Protein AF-A2S9L9-F1 (afdb_monomer)

Mean predicted aligned error: 4.97 Å

Solvent-accessible surface area (backbone atoms only — not comparable to full-atom values): 4514 Å² total; per-residue (Å²): 118,81,74,78,58,62,63,81,63,94,56,58,64,64,51,51,52,52,55,55,58,72,40,58,96,48,55,72,71,54,38,52,48,54,50,54,50,51,52,52,56,51,48,62,74,66,70,48,70,63,30,52,50,53,50,52,52,35,54,73,69,71,64,66,66,47,51,85,57,77,81,88,124

pLDDT: mean 87.46, std 12.85, range [44.97, 97.94]

Radius of gyration: 13.43 Å; Cα contacts (8 Å, |Δi|>4): 30; chains: 1; bounding box: 26×35×25 Å

Sequence (73 aa):
MHLDTRLRLPDPDAFYEALIDMHRDLPDSESQLVNAKLILLLANQIGDLDVLREAMALARSGAAVLEGAPALQ

Secondary structure (DSSP, 8-state):
-----B---S-HHHHHHHHHHHHTT--HHHHHHHHHHHHHHHHHHH--HHHHHHHHHHHHTT----BTPPP--

Foldseek 3Di:
DAADLADPDPDVPVVVVVLVVVCPPPDPVVNVVVVVVVLVVVCVVVVDVVNVVNVVVCVVVVNSDRVPDDPPD

InterPro domains:
  IPR021233 Protein of unknown function DUF2783 [PF10932] (3-60)

Structure (mmCIF, N/CA/C/O backbone):
data_AF-A2S9L9-F1
#
_entry.id   AF-A2S9L9-F1
#
loop_
_atom_site.group_PDB
_atom_site.id
_atom_site.type_symbol
_atom_site.label_atom_id
_atom_site.label_alt_id
_atom_site.label_comp_id
_atom_site.label_asym_id
_atom_site.label_entity_id
_atom_site.label_seq_id
_atom_site.pdbx_PDB_ins_code
_atom_site.Cartn_x
_atom_site.Cartn_y
_atom_site.Cartn_z
_atom_site.occupancy
_atom_site.B_iso_or_equiv
_atom_site.auth_seq_id
_atom_site.auth_comp_id
_atom_site.auth_asym_id
_atom_site.auth_atom_id
_atom_site.pdbx_PDB_model_num
ATOM 1 N N . MET A 1 1 ? -1.379 -17.137 -9.202 1.00 72.00 1 MET A N 1
ATOM 2 C CA . MET A 1 1 ? 0.056 -16.858 -8.934 1.00 72.00 1 MET A CA 1
ATOM 3 C C . MET A 1 1 ? 0.244 -16.821 -7.414 1.00 72.00 1 MET A C 1
ATOM 5 O O . MET A 1 1 ? -0.767 -16.738 -6.735 1.00 72.00 1 MET A O 1
ATOM 9 N N . HIS A 1 2 ? 1.458 -16.946 -6.864 1.00 86.00 2 HIS A N 1
ATOM 10 C CA . HIS A 1 2 ? 1.686 -16.796 -5.411 1.00 86.00 2 HIS A CA 1
ATOM 11 C C . HIS A 1 2 ? 2.273 -15.422 -5.098 1.00 86.00 2 HIS A C 1
ATOM 13 O O . HIS A 1 2 ? 2.967 -14.841 -5.940 1.00 86.00 2 HIS A O 1
ATOM 19 N N . LEU A 1 3 ? 1.998 -14.913 -3.901 1.00 88.88 3 LEU A N 1
ATOM 20 C CA . LEU A 1 3 ? 2.587 -13.676 -3.412 1.00 88.88 3 LEU A CA 1
ATOM 21 C C . LEU A 1 3 ? 4.102 -13.838 -3.190 1.00 88.88 3 LEU A C 1
ATOM 23 O O . LEU A 1 3 ? 4.550 -14.765 -2.522 1.00 88.88 3 LEU A O 1
ATOM 27 N N . ASP A 1 4 ? 4.886 -12.899 -3.723 1.00 89.44 4 ASP A N 1
ATOM 28 C CA . ASP A 1 4 ? 6.321 -12.756 -3.440 1.00 89.44 4 ASP A CA 1
ATOM 29 C C . ASP A 1 4 ? 6.504 -11.616 -2.430 1.00 89.44 4 ASP A C 1
ATOM 31 O O . ASP A 1 4 ? 6.165 -10.469 -2.724 1.00 89.44 4 ASP A O 1
ATOM 35 N N . THR A 1 5 ? 7.001 -11.933 -1.234 1.00 87.31 5 THR A N 1
ATOM 36 C CA . THR A 1 5 ? 7.153 -10.991 -0.110 1.00 87.31 5 THR A CA 1
ATOM 37 C C . THR A 1 5 ? 8.532 -10.336 -0.035 1.00 87.31 5 THR A C 1
ATOM 39 O O . THR A 1 5 ? 8.798 -9.578 0.901 1.00 87.31 5 THR A O 1
ATOM 42 N N . ARG A 1 6 ? 9.423 -10.595 -0.999 1.00 88.06 6 ARG A N 1
ATOM 43 C CA . ARG A 1 6 ? 10.739 -9.945 -1.051 1.00 88.06 6 ARG A CA 1
ATOM 44 C C . ARG A 1 6 ? 10.598 -8.471 -1.406 1.00 88.06 6 ARG A C 1
ATOM 46 O O . ARG A 1 6 ? 9.825 -8.112 -2.293 1.00 88.06 6 ARG A O 1
ATOM 53 N N . LEU A 1 7 ? 11.398 -7.614 -0.777 1.00 85.12 7 LEU A N 1
ATOM 54 C CA . LEU A 1 7 ? 11.483 -6.208 -1.155 1.00 85.12 7 LEU A CA 1
ATOM 55 C C . LEU A 1 7 ? 12.096 -6.069 -2.557 1.00 85.12 7 LEU A C 1
ATOM 57 O O . LEU A 1 7 ? 13.253 -6.415 -2.785 1.00 85.12 7 LEU A O 1
ATOM 61 N N . ARG A 1 8 ? 11.305 -5.572 -3.514 1.00 88.00 8 ARG A N 1
ATOM 62 C CA . ARG A 1 8 ? 11.727 -5.401 -4.922 1.00 88.00 8 ARG A CA 1
ATOM 63 C C . ARG A 1 8 ? 12.016 -3.947 -5.291 1.00 88.00 8 ARG A C 1
ATOM 65 O O . ARG A 1 8 ? 12.364 -3.675 -6.437 1.00 88.00 8 ARG A O 1
ATOM 72 N N . LEU A 1 9 ? 11.830 -3.022 -4.350 1.00 87.19 9 LEU A N 1
ATOM 73 C CA . LEU A 1 9 ? 12.085 -1.605 -4.571 1.00 87.19 9 LEU A CA 1
ATOM 74 C C . LEU A 1 9 ? 13.600 -1.357 -4.569 1.00 87.19 9 LEU A C 1
ATOM 76 O O . LEU A 1 9 ? 14.259 -1.747 -3.607 1.00 87.19 9 LEU A O 1
ATOM 80 N N . PRO A 1 10 ? 14.155 -0.730 -5.622 1.00 89.12 10 PRO A N 1
ATOM 81 C CA . PRO A 1 10 ? 15.579 -0.402 -5.670 1.00 89.12 10 PRO A CA 1
ATOM 82 C C . PRO A 1 10 ? 15.955 0.678 -4.649 1.00 89.12 10 PRO A C 1
ATOM 84 O O . PRO A 1 10 ? 17.085 0.687 -4.174 1.00 89.12 10 PRO A O 1
ATOM 87 N N . ASP A 1 11 ? 15.004 1.550 -4.309 1.00 90.12 11 ASP A N 1
ATOM 88 C CA . ASP A 1 11 ? 15.133 2.583 -3.285 1.00 90.12 11 ASP A CA 1
ATOM 89 C C . ASP A 1 11 ? 13.886 2.552 -2.379 1.00 90.12 11 ASP A C 1
ATOM 91 O O . ASP A 1 11 ? 12.854 3.153 -2.700 1.00 90.12 11 ASP A O 1
ATOM 95 N N . PRO A 1 12 ? 13.921 1.750 -1.302 1.00 86.69 12 PR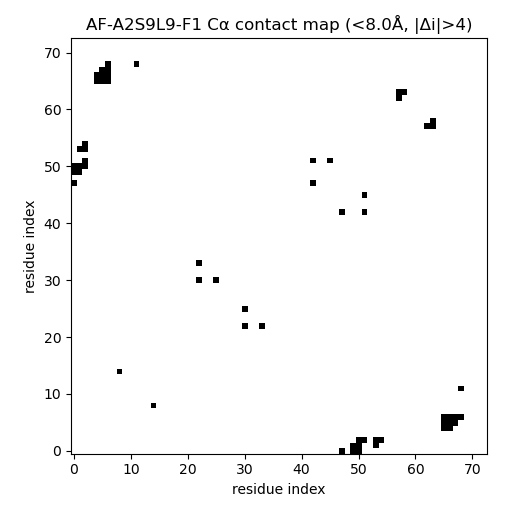O A N 1
ATOM 96 C CA . PRO A 1 12 ? 12.817 1.651 -0.354 1.00 86.69 12 PRO A CA 1
ATOM 97 C C . PRO A 1 12 ? 12.566 2.967 0.385 1.00 86.69 12 PRO A C 1
ATOM 99 O O . PRO A 1 12 ? 11.409 3.304 0.630 1.00 86.69 12 PRO A O 1
ATOM 102 N N . ASP A 1 13 ? 13.627 3.709 0.704 1.00 88.38 13 ASP A N 1
ATOM 103 C CA . ASP A 1 13 ? 13.556 4.934 1.501 1.00 88.38 13 ASP A CA 1
ATOM 104 C C . ASP A 1 13 ? 12.827 6.032 0.725 1.00 88.38 13 ASP A C 1
ATOM 106 O O . ASP A 1 13 ? 11.864 6.603 1.236 1.00 88.38 13 ASP A O 1
ATOM 110 N N . ALA A 1 14 ? 13.172 6.236 -0.551 1.00 91.69 14 ALA A N 1
ATOM 111 C CA . ALA A 1 14 ? 12.470 7.189 -1.411 1.00 91.69 14 ALA A CA 1
ATOM 112 C C . ALA A 1 14 ? 10.972 6.862 -1.567 1.00 91.69 14 ALA A C 1
ATOM 114 O O . ALA A 1 14 ? 10.132 7.760 -1.664 1.00 91.69 14 ALA A O 1
ATOM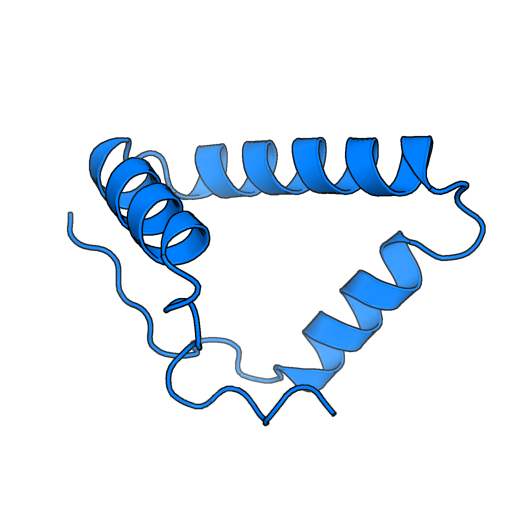 115 N N . PHE A 1 15 ? 10.605 5.575 -1.578 1.00 90.62 15 PHE A N 1
ATOM 116 C CA . PHE A 1 15 ? 9.198 5.174 -1.600 1.00 90.62 15 PHE A CA 1
ATOM 117 C C . PHE A 1 15 ? 8.488 5.488 -0.276 1.00 90.62 15 PHE A C 1
ATOM 119 O O . PHE A 1 15 ? 7.363 5.989 -0.298 1.00 90.62 15 PHE A O 1
ATOM 126 N N . TYR A 1 16 ? 9.129 5.235 0.869 1.00 87.56 16 TYR A N 1
ATOM 127 C CA . TYR A 1 16 ? 8.569 5.592 2.174 1.00 87.56 16 TYR A CA 1
ATOM 128 C C . TYR A 1 16 ? 8.412 7.106 2.342 1.00 87.56 16 TYR A C 1
ATOM 130 O O . TYR A 1 16 ? 7.371 7.548 2.827 1.00 87.56 16 TYR A O 1
ATOM 138 N N . GLU A 1 17 ? 9.379 7.905 1.890 1.00 93.25 17 GLU A N 1
ATOM 139 C CA . GLU A 1 17 ? 9.264 9.368 1.871 1.00 93.25 17 GLU A CA 1
ATOM 140 C C . GLU A 1 17 ? 8.051 9.821 1.047 1.00 93.25 17 GLU A C 1
ATOM 142 O O . GLU A 1 17 ? 7.230 10.599 1.533 1.00 93.25 17 GLU A O 1
ATOM 147 N N . ALA A 1 18 ? 7.863 9.260 -0.153 1.00 94.44 18 ALA A N 1
ATOM 148 C CA . ALA A 1 18 ? 6.707 9.567 -0.992 1.00 94.44 18 ALA A CA 1
ATOM 149 C C . ALA A 1 18 ? 5.365 9.185 -0.334 1.00 94.44 18 ALA A C 1
ATOM 151 O O . ALA A 1 18 ? 4.371 9.894 -0.508 1.00 94.44 18 ALA A O 1
ATOM 152 N N . LEU A 1 19 ? 5.317 8.090 0.438 1.00 93.69 19 LEU A N 1
ATOM 153 C CA . LEU A 1 19 ? 4.131 7.716 1.216 1.00 93.69 19 LEU A CA 1
ATOM 154 C C . LEU A 1 19 ? 3.847 8.710 2.347 1.00 93.69 19 LEU A C 1
ATOM 156 O O . LEU A 1 19 ? 2.693 9.080 2.552 1.00 93.69 19 LEU A O 1
ATOM 160 N N . ILE A 1 20 ? 4.877 9.161 3.066 1.00 92.75 20 ILE A N 1
ATOM 161 C CA . ILE A 1 20 ? 4.731 10.180 4.116 1.00 92.75 20 ILE A CA 1
ATOM 162 C C . ILE A 1 20 ? 4.208 11.482 3.506 1.00 92.75 20 ILE A C 1
ATOM 164 O O . ILE A 1 20 ? 3.252 12.068 4.018 1.00 92.75 20 ILE A O 1
ATOM 168 N N . ASP A 1 21 ? 4.784 11.905 2.383 1.00 95.75 21 ASP A N 1
ATOM 169 C CA . ASP A 1 21 ? 4.369 13.121 1.692 1.00 95.75 21 ASP A CA 1
ATOM 170 C C . ASP A 1 21 ? 2.942 13.033 1.139 1.00 95.75 21 ASP A C 1
ATOM 172 O O . ASP A 1 21 ? 2.219 14.026 1.184 1.00 95.75 21 ASP A O 1
ATOM 176 N N . MET A 1 22 ? 2.486 11.853 0.703 1.00 95.88 22 MET A N 1
ATOM 177 C CA . MET A 1 22 ? 1.092 11.629 0.291 1.00 95.88 22 MET A CA 1
ATOM 178 C C . MET A 1 22 ? 0.087 11.920 1.420 1.00 95.88 22 MET A C 1
ATOM 180 O O . MET A 1 22 ? -1.049 12.306 1.148 1.00 95.88 22 MET A O 1
ATOM 184 N N . HIS A 1 23 ? 0.490 11.728 2.678 1.00 95.25 23 HIS A N 1
ATOM 185 C CA . HIS A 1 23 ? -0.350 11.959 3.854 1.00 95.25 23 HIS A CA 1
ATOM 186 C C . HIS A 1 23 ? -0.231 13.364 4.442 1.00 95.25 23 HIS A C 1
ATOM 188 O O . HIS A 1 23 ? -1.016 13.725 5.323 1.00 95.25 23 HIS A O 1
ATOM 194 N N . ARG A 1 24 ? 0.744 14.154 3.985 1.00 94.06 24 ARG A N 1
ATOM 195 C CA . ARG A 1 24 ? 1.008 15.493 4.506 1.00 94.06 24 ARG A CA 1
ATOM 196 C C . ARG A 1 24 ? -0.234 16.376 4.367 1.00 94.06 24 ARG A C 1
ATOM 198 O O . ARG A 1 24 ? -0.910 16.361 3.344 1.00 94.06 24 ARG A O 1
ATOM 205 N N . ASP A 1 25 ? -0.521 17.137 5.421 1.00 94.38 25 ASP A N 1
ATOM 206 C CA . ASP A 1 25 ? -1.640 18.085 5.507 1.00 94.38 25 ASP A CA 1
ATOM 207 C C . ASP A 1 25 ? -3.052 17.466 5.400 1.00 94.38 25 ASP A C 1
ATOM 209 O O . ASP A 1 25 ? -4.040 18.202 5.356 1.00 94.38 25 ASP A O 1
ATOM 213 N N . LEU A 1 26 ? -3.179 16.130 5.417 1.00 95.31 26 LEU A N 1
ATOM 214 C CA . LEU A 1 26 ? -4.472 15.445 5.424 1.00 95.31 26 LEU A CA 1
ATOM 215 C C . LEU A 1 26 ? -4.938 15.122 6.851 1.00 95.31 26 LEU A C 1
ATOM 217 O O . LEU A 1 26 ? -4.147 14.637 7.663 1.00 95.31 26 LEU A O 1
ATOM 221 N N . PRO A 1 27 ? -6.235 15.296 7.167 1.00 95.31 27 PRO A N 1
ATOM 222 C CA . PRO A 1 27 ? -6.805 14.729 8.382 1.00 95.31 27 PRO A CA 1
ATOM 223 C C . PRO A 1 27 ? -6.827 13.194 8.308 1.00 95.31 27 PRO A C 1
ATOM 225 O O . PRO A 1 27 ? -6.893 12.607 7.226 1.00 95.31 27 PRO A O 1
ATOM 228 N N . ASP A 1 28 ? -6.858 12.529 9.464 1.00 92.31 28 ASP A N 1
ATOM 229 C CA . ASP A 1 28 ? -6.794 11.062 9.574 1.00 92.31 28 ASP A CA 1
ATOM 230 C C . ASP A 1 28 ? -7.813 10.322 8.690 1.00 92.31 28 ASP A C 1
ATOM 232 O O . ASP A 1 28 ? -7.499 9.295 8.089 1.00 92.31 28 ASP A O 1
ATOM 236 N N . SER A 1 29 ? -9.039 10.838 8.581 1.00 93.50 29 SER A N 1
ATOM 237 C CA . SER A 1 29 ? -10.088 10.244 7.744 1.00 93.50 29 SER A CA 1
ATOM 238 C C . SER A 1 29 ? -9.759 10.307 6.249 1.00 93.50 29 SER A C 1
ATOM 240 O O . SER A 1 29 ? -10.027 9.355 5.513 1.00 93.50 29 SER A O 1
ATOM 242 N N . GLU A 1 30 ? -9.154 11.400 5.789 1.00 95.44 30 GLU A N 1
ATOM 243 C CA . GLU A 1 30 ? -8.707 11.550 4.403 1.00 95.44 30 GLU A CA 1
ATOM 244 C C . GLU A 1 30 ? -7.442 10.734 4.140 1.00 95.44 30 GLU A C 1
ATOM 246 O O . GLU A 1 30 ? -7.347 10.086 3.099 1.00 95.44 30 GLU A O 1
ATOM 251 N N . SER A 1 31 ? -6.533 10.672 5.114 1.00 95.06 31 SER A N 1
ATOM 252 C CA . SER A 1 31 ? -5.356 9.800 5.104 1.00 95.06 31 SER A CA 1
ATOM 253 C C . SER A 1 31 ? -5.742 8.321 4.907 1.00 95.06 31 SER A C 1
ATOM 255 O O . SER A 1 31 ? -5.200 7.622 4.045 1.00 95.06 31 SER A O 1
ATOM 257 N N . GLN A 1 32 ? -6.776 7.847 5.608 1.00 95.25 32 GLN A N 1
ATOM 258 C CA . GLN A 1 32 ? -7.326 6.501 5.404 1.00 95.25 32 GLN A CA 1
ATOM 259 C C . GLN A 1 32 ? -7.951 6.326 4.014 1.00 95.25 32 GLN A C 1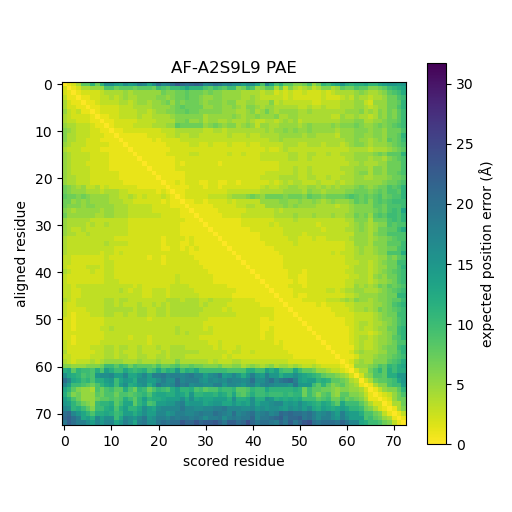
ATOM 261 O O . GLN A 1 32 ? -7.776 5.283 3.378 1.00 95.25 32 GLN A O 1
ATOM 266 N N . LEU A 1 33 ? -8.659 7.344 3.516 1.00 96.44 33 LEU A N 1
ATOM 267 C CA . LEU A 1 33 ? -9.278 7.299 2.194 1.00 96.44 33 LEU A CA 1
ATOM 268 C C . LEU A 1 33 ? -8.235 7.218 1.072 1.00 96.44 33 LEU A C 1
ATOM 270 O O . LEU A 1 33 ? -8.426 6.449 0.127 1.00 96.44 33 LEU A O 1
ATOM 274 N N . VAL A 1 34 ? -7.142 7.984 1.150 1.00 97.06 34 VAL A N 1
ATOM 275 C CA . VAL A 1 34 ? -6.070 7.915 0.143 1.00 97.06 34 VAL A CA 1
ATOM 276 C C . VAL A 1 34 ? -5.354 6.566 0.179 1.00 97.06 34 VAL A C 1
ATOM 278 O O . VAL A 1 34 ? -5.092 6.010 -0.885 1.00 97.06 34 VAL A O 1
ATOM 281 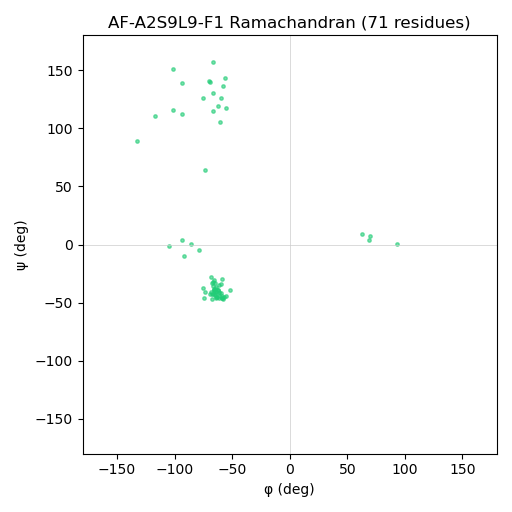N N . ASN A 1 35 ? -5.175 5.960 1.358 1.00 95.19 35 ASN A N 1
ATOM 282 C CA . ASN A 1 35 ? -4.648 4.597 1.472 1.00 95.19 35 ASN A CA 1
ATOM 283 C C . ASN A 1 35 ? -5.561 3.557 0.820 1.00 95.19 35 ASN A C 1
ATOM 285 O O . ASN A 1 35 ? -5.091 2.718 0.051 1.00 95.19 35 ASN A O 1
ATOM 289 N N . ALA A 1 36 ? -6.873 3.632 1.054 1.00 96.00 36 ALA A N 1
ATOM 290 C CA . ALA A 1 36 ? -7.827 2.740 0.398 1.00 96.00 36 ALA A CA 1
ATOM 291 C C . ALA A 1 36 ? -7.779 2.881 -1.135 1.00 96.00 36 ALA A C 1
ATOM 293 O O . ALA A 1 36 ? -7.782 1.880 -1.853 1.00 96.00 36 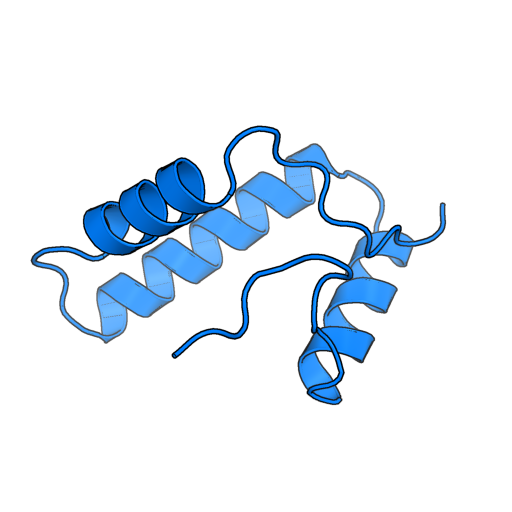ALA A O 1
ATOM 294 N N . LYS A 1 37 ? -7.676 4.114 -1.650 1.00 97.38 37 LYS A N 1
ATOM 295 C CA . LYS A 1 37 ? -7.528 4.374 -3.091 1.00 97.38 37 LYS A CA 1
ATOM 296 C C . LYS A 1 37 ? -6.221 3.807 -3.646 1.00 97.38 37 LYS A C 1
ATOM 298 O O . LYS A 1 37 ? -6.254 3.152 -4.685 1.00 97.38 37 LYS A O 1
ATOM 303 N N . LEU A 1 38 ? -5.097 4.020 -2.960 1.00 97.25 38 LEU A N 1
ATOM 304 C CA . LEU A 1 38 ? -3.798 3.476 -3.356 1.00 97.25 38 LEU A CA 1
ATOM 305 C C . LEU A 1 38 ? -3.840 1.945 -3.430 1.00 97.25 38 LEU A C 1
ATOM 307 O O . LEU A 1 38 ? -3.431 1.374 -4.438 1.00 97.25 38 LEU A O 1
ATOM 311 N N . ILE A 1 39 ? -4.411 1.282 -2.419 1.00 95.31 39 ILE A N 1
ATOM 312 C CA . ILE A 1 39 ? -4.580 -0.179 -2.405 1.00 95.31 39 ILE A CA 1
ATOM 313 C C . ILE A 1 39 ? -5.370 -0.653 -3.630 1.00 95.31 39 ILE A C 1
ATOM 315 O O . ILE A 1 39 ? -4.961 -1.613 -4.278 1.00 95.31 39 ILE A O 1
ATOM 319 N N . LEU A 1 40 ? -6.472 0.017 -3.988 1.00 96.81 40 LEU A N 1
ATOM 320 C CA . LEU A 1 40 ? -7.275 -0.355 -5.159 1.00 96.81 40 LEU A CA 1
ATOM 321 C C . LEU A 1 40 ? -6.515 -0.171 -6.481 1.00 96.81 40 LEU A C 1
ATOM 323 O O . LEU A 1 40 ? -6.626 -1.015 -7.371 1.00 96.81 40 LEU A O 1
ATOM 327 N N . LEU A 1 41 ? -5.723 0.897 -6.611 1.00 97.94 41 LEU A N 1
ATOM 328 C CA . LEU A 1 41 ? -4.881 1.130 -7.789 1.00 97.94 41 LEU A CA 1
ATOM 329 C C . LEU A 1 41 ? -3.804 0.046 -7.935 1.00 97.94 41 LEU A C 1
ATOM 331 O O . LEU A 1 41 ? -3.623 -0.504 -9.023 1.00 97.94 41 LEU A O 1
ATOM 335 N N . LEU A 1 42 ? -3.131 -0.308 -6.837 1.00 95.75 42 LEU A N 1
ATOM 336 C CA . LEU A 1 42 ? -2.135 -1.382 -6.816 1.00 95.75 42 LEU A CA 1
ATOM 337 C C . LEU A 1 42 ? -2.777 -2.752 -7.077 1.00 95.75 42 LEU A C 1
ATOM 339 O O . LEU A 1 42 ? -2.230 -3.555 -7.828 1.00 95.75 42 LEU A O 1
ATOM 343 N N . ALA A 1 43 ? -3.967 -3.003 -6.529 1.00 96.19 43 ALA A N 1
ATOM 344 C CA . ALA A 1 43 ? -4.719 -4.227 -6.786 1.00 96.19 43 ALA A CA 1
ATOM 345 C C . ALA A 1 43 ? -5.091 -4.372 -8.268 1.00 96.19 43 ALA A C 1
ATOM 347 O O . ALA A 1 43 ? -4.945 -5.457 -8.832 1.00 96.19 43 ALA A O 1
ATOM 348 N N . ASN A 1 44 ? -5.498 -3.276 -8.917 1.00 96.62 44 ASN A N 1
ATOM 349 C CA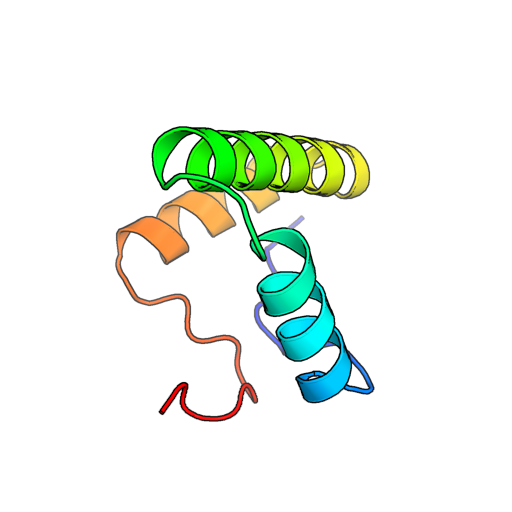 . ASN A 1 44 ? -5.736 -3.250 -10.358 1.00 96.62 44 ASN A CA 1
ATOM 350 C C . ASN A 1 44 ? -4.458 -3.549 -11.160 1.00 96.62 44 ASN A C 1
ATOM 352 O O . ASN A 1 44 ? -4.517 -4.268 -12.152 1.00 96.62 44 ASN A O 1
ATOM 356 N N . GLN A 1 45 ? -3.302 -3.040 -10.723 1.00 95.50 45 GLN A N 1
ATOM 357 C CA . GLN A 1 45 ? -2.014 -3.327 -11.361 1.00 95.50 45 GLN A CA 1
ATOM 358 C C . GLN A 1 45 ? -1.579 -4.797 -11.207 1.00 95.50 45 GLN A C 1
ATOM 360 O O . GLN A 1 45 ? -0.927 -5.331 -12.105 1.00 95.50 45 GLN A O 1
ATOM 365 N N . ILE A 1 46 ? -1.919 -5.443 -10.086 1.00 94.75 46 ILE A N 1
ATOM 366 C CA . ILE A 1 46 ? -1.620 -6.862 -9.826 1.00 94.75 46 ILE A CA 1
ATOM 367 C C . ILE A 1 46 ? -2.548 -7.777 -10.637 1.00 94.75 46 ILE A C 1
ATOM 369 O O . ILE A 1 46 ? -2.078 -8.735 -11.244 1.00 94.75 46 ILE A O 1
ATOM 373 N N . GLY A 1 47 ? -3.856 -7.503 -10.648 1.00 96.12 47 GLY A N 1
ATOM 374 C CA . GLY A 1 47 ? -4.835 -8.219 -11.477 1.00 96.12 47 GLY A CA 1
ATOM 375 C C . GLY A 1 47 ? -5.110 -9.687 -11.101 1.00 96.12 47 GLY A C 1
ATOM 376 O O . GLY A 1 47 ? -5.887 -10.341 -11.792 1.00 96.12 47 GLY A O 1
ATOM 377 N N . ASP A 1 48 ? -4.520 -10.208 -10.020 1.00 96.69 48 ASP A N 1
ATOM 378 C CA . ASP A 1 48 ? -4.695 -11.588 -9.537 1.00 96.69 48 ASP A CA 1
ATOM 379 C C . ASP A 1 48 ? -5.335 -11.595 -8.134 1.00 96.69 48 ASP A C 1
ATOM 381 O O . ASP A 1 48 ? -4.721 -11.197 -7.142 1.00 96.69 48 ASP A O 1
ATOM 385 N N . LEU A 1 49 ? -6.590 -12.053 -8.050 1.00 94.50 49 LEU A N 1
ATOM 386 C CA . LEU A 1 49 ? -7.364 -12.078 -6.805 1.00 94.50 49 LEU A CA 1
ATOM 387 C C . LEU A 1 49 ? -6.788 -13.038 -5.754 1.00 94.50 49 LEU A C 1
ATOM 389 O O . LEU A 1 49 ? -6.938 -12.777 -4.559 1.00 94.50 49 LEU A O 1
ATOM 393 N N . ASP A 1 50 ? -6.143 -14.128 -6.165 1.00 95.81 50 ASP A N 1
ATOM 394 C CA . ASP A 1 50 ? -5.585 -15.100 -5.224 1.00 95.81 50 ASP A CA 1
ATOM 395 C C . ASP A 1 50 ? -4.331 -14.530 -4.550 1.00 95.81 50 ASP A C 1
ATOM 397 O O . ASP A 1 50 ? -4.214 -14.595 -3.324 1.00 95.81 50 ASP A O 1
ATOM 401 N N . VAL A 1 51 ? -3.475 -13.833 -5.310 1.00 95.19 51 VAL A N 1
ATOM 402 C CA . VAL A 1 51 ? -2.338 -13.066 -4.760 1.00 95.19 51 VAL A CA 1
ATOM 403 C C . VAL A 1 51 ? -2.820 -12.003 -3.770 1.00 95.19 51 VAL A C 1
ATOM 405 O O . VAL A 1 51 ? -2.259 -11.852 -2.684 1.00 95.19 51 VAL A O 1
ATOM 408 N N . LEU A 1 52 ? -3.890 -11.277 -4.109 1.00 95.31 52 LEU A N 1
ATOM 409 C CA . LEU A 1 52 ? -4.462 -10.258 -3.225 1.00 95.31 52 LEU A CA 1
ATOM 410 C C . LEU A 1 52 ? -5.020 -10.865 -1.930 1.00 95.31 52 LEU A C 1
ATOM 412 O O . LEU A 1 52 ? -4.866 -10.280 -0.858 1.00 95.31 52 LEU A O 1
ATOM 416 N N . ARG A 1 53 ? -5.648 -12.044 -1.999 1.00 95.56 53 ARG A N 1
ATOM 417 C CA . ARG A 1 53 ? -6.145 -12.768 -0.817 1.00 95.56 53 ARG A CA 1
ATOM 418 C C . ARG A 1 53 ? -5.017 -13.257 0.082 1.00 95.56 53 ARG A C 1
ATOM 420 O O . ARG A 1 53 ? -5.133 -13.104 1.298 1.00 95.56 53 ARG A O 1
ATOM 427 N N . GLU A 1 54 ? -3.940 -13.794 -0.490 1.00 94.00 54 GLU A N 1
ATOM 428 C CA . GLU A 1 54 ? -2.732 -14.149 0.266 1.00 94.00 54 GLU A CA 1
ATOM 429 C C . GLU A 1 54 ? -2.156 -12.915 0.981 1.00 94.00 54 GLU A C 1
ATOM 431 O O . GLU A 1 54 ? -1.903 -12.965 2.187 1.00 94.00 54 GLU A O 1
ATOM 436 N N . ALA A 1 55 ? -2.052 -11.775 0.287 1.00 92.94 55 ALA A N 1
ATOM 437 C CA . ALA A 1 55 ? -1.568 -10.524 0.876 1.00 92.94 55 ALA A CA 1
ATOM 438 C C . ALA A 1 55 ? -2.454 -10.035 2.034 1.00 9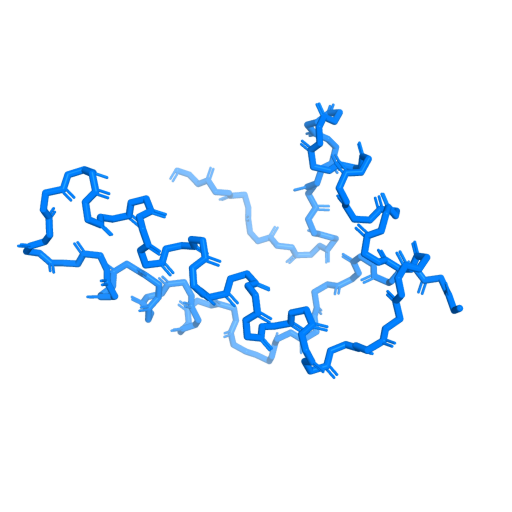2.94 55 ALA A C 1
ATOM 440 O O . ALA A 1 55 ? -1.943 -9.681 3.097 1.00 92.94 55 ALA A O 1
ATOM 441 N N . MET A 1 56 ? -3.782 -10.069 1.872 1.00 93.75 56 MET A N 1
ATOM 442 C CA . MET A 1 56 ? -4.729 -9.711 2.937 1.00 93.75 56 MET A CA 1
ATOM 443 C C . MET A 1 56 ? -4.611 -10.636 4.156 1.00 93.75 56 MET A C 1
ATOM 445 O O . MET A 1 56 ? -4.688 -10.168 5.294 1.00 93.75 56 MET A O 1
ATOM 449 N N . ALA A 1 57 ? -4.412 -11.940 3.940 1.00 93.06 57 ALA A N 1
ATOM 450 C CA . ALA A 1 57 ? -4.236 -12.902 5.024 1.00 93.06 57 ALA A CA 1
ATOM 451 C C . ALA A 1 57 ? -2.952 -12.632 5.829 1.00 93.06 57 ALA A C 1
ATOM 453 O O . ALA A 1 57 ? -3.003 -12.638 7.061 1.00 93.06 57 ALA A O 1
ATOM 454 N N . LEU A 1 58 ? -1.835 -12.334 5.154 1.00 90.25 58 LEU A N 1
ATOM 455 C CA . LEU A 1 58 ? -0.564 -11.980 5.801 1.00 90.25 58 LEU A CA 1
ATOM 456 C C . LEU A 1 58 ? -0.615 -10.627 6.520 1.00 90.25 58 LEU A C 1
ATOM 458 O O . LEU A 1 58 ? -0.103 -10.497 7.631 1.00 90.25 58 LEU A O 1
ATOM 462 N N . ALA A 1 59 ? -1.260 -9.622 5.924 1.00 89.50 59 ALA A N 1
ATOM 463 C CA . ALA A 1 59 ? -1.447 -8.324 6.568 1.00 89.50 59 ALA A CA 1
ATOM 464 C C . ALA A 1 59 ? -2.261 -8.461 7.867 1.00 89.50 59 ALA A C 1
ATOM 466 O O . ALA A 1 59 ? -1.901 -7.891 8.895 1.00 89.50 59 ALA A O 1
ATOM 467 N N . ARG A 1 60 ? -3.324 -9.281 7.856 1.00 88.81 60 ARG A N 1
ATOM 468 C CA . ARG A 1 60 ? -4.168 -9.526 9.036 1.00 88.81 60 ARG A CA 1
ATOM 469 C C . ARG A 1 60 ? -3.442 -10.266 10.159 1.00 88.81 60 ARG A C 1
ATOM 471 O O . ARG A 1 60 ? -3.768 -10.048 11.323 1.00 88.81 60 ARG A O 1
ATOM 478 N N . SER A 1 61 ? -2.502 -11.153 9.838 1.00 87.50 61 SER A N 1
ATOM 479 C CA . SER A 1 61 ? -1.744 -11.897 10.850 1.00 87.50 61 SER A CA 1
ATOM 480 C C . SER A 1 61 ? -0.613 -11.083 11.485 1.00 87.50 61 SER A C 1
ATOM 482 O O . SER A 1 61 ? 0.034 -11.580 12.404 1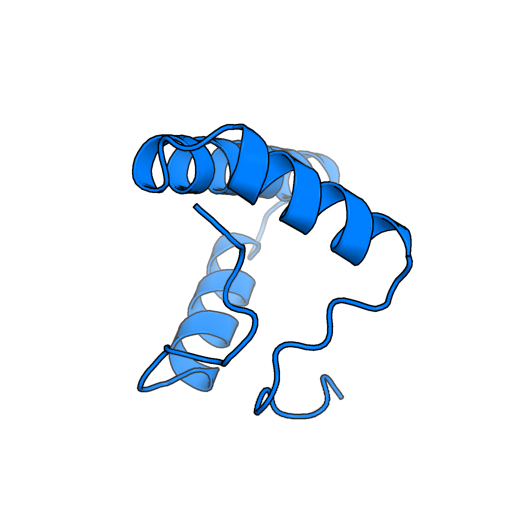.00 87.50 61 SER A O 1
ATOM 484 N N . GLY A 1 62 ? -0.361 -9.852 11.015 1.00 71.19 62 GLY A N 1
ATOM 485 C CA . GLY A 1 62 ? 0.772 -9.035 11.459 1.00 71.19 62 GLY A CA 1
ATOM 486 C C . GLY A 1 62 ? 2.130 -9.575 10.996 1.00 71.19 62 GLY A C 1
ATOM 487 O O . GLY A 1 62 ? 3.163 -9.062 11.410 1.00 71.19 62 GLY A O 1
ATOM 488 N N . ALA A 1 63 ? 2.137 -10.598 10.134 1.00 61.94 63 ALA A N 1
ATOM 489 C CA . ALA A 1 63 ? 3.344 -11.233 9.611 1.00 61.94 63 ALA A CA 1
ATOM 490 C C . ALA A 1 63 ? 3.906 -10.526 8.367 1.00 61.94 63 ALA A C 1
ATOM 492 O O . ALA A 1 63 ? 4.899 -10.981 7.806 1.00 61.94 63 ALA A O 1
ATOM 493 N N . ALA A 1 64 ? 3.274 -9.437 7.916 1.00 63.00 64 ALA A N 1
ATOM 494 C CA . ALA A 1 64 ? 3.706 -8.648 6.768 1.00 63.00 64 ALA A CA 1
ATOM 495 C C . ALA A 1 64 ? 4.956 -7.811 7.097 1.00 63.00 64 ALA A C 1
ATOM 497 O O . ALA A 1 64 ? 4.924 -6.584 7.090 1.00 63.00 64 ALA A O 1
ATOM 498 N N . VAL A 1 65 ? 6.069 -8.479 7.385 1.00 63.19 65 VAL A N 1
ATOM 499 C CA . VAL A 1 65 ? 7.397 -7.885 7.259 1.00 63.19 65 VAL A CA 1
ATOM 500 C C . VAL A 1 65 ? 7.881 -8.261 5.868 1.00 63.19 65 VAL A C 1
ATOM 502 O O . VAL A 1 65 ? 8.080 -9.440 5.578 1.00 63.19 65 VAL A O 1
ATOM 505 N N . LEU A 1 66 ? 8.015 -7.270 4.983 1.00 71.75 66 LEU A N 1
ATOM 506 C CA . LEU A 1 66 ? 8.670 -7.497 3.698 1.00 71.75 66 LEU A CA 1
ATOM 507 C C . LEU A 1 66 ? 10.098 -7.963 3.981 1.00 71.75 66 LEU A C 1
ATOM 509 O O . LEU A 1 66 ? 10.838 -7.301 4.715 1.00 71.75 66 LEU A O 1
ATOM 513 N N . GLU A 1 67 ? 10.488 -9.101 3.417 1.00 67.44 67 GLU A N 1
ATOM 514 C CA . GLU A 1 67 ? 11.843 -9.605 3.601 1.00 67.44 67 GLU A CA 1
ATOM 515 C C . GLU A 1 67 ? 12.831 -8.595 3.002 1.00 67.44 67 GLU A C 1
ATOM 517 O O . GLU A 1 67 ? 12.777 -8.291 1.807 1.00 67.44 67 GLU A O 1
ATOM 522 N N . GLY A 1 68 ? 13.712 -8.052 3.849 1.00 62.81 68 GLY A N 1
ATOM 523 C CA . GLY A 1 68 ? 14.688 -7.025 3.477 1.00 62.81 68 GLY A CA 1
ATOM 524 C C . GLY A 1 68 ? 14.241 -5.576 3.695 1.00 62.81 68 GLY A C 1
ATOM 525 O O . GLY A 1 68 ? 15.028 -4.677 3.410 1.00 62.81 68 GLY A O 1
ATOM 526 N N . ALA A 1 69 ? 13.032 -5.319 4.209 1.00 61.34 69 ALA A N 1
ATOM 527 C CA . ALA A 1 69 ? 12.662 -3.969 4.634 1.00 61.34 69 ALA A CA 1
ATOM 528 C C . ALA A 1 69 ? 13.453 -3.553 5.887 1.00 61.34 69 ALA A C 1
ATOM 530 O O . ALA A 1 69 ? 13.633 -4.379 6.791 1.00 61.34 69 ALA A O 1
ATOM 531 N N . PRO A 1 70 ? 13.918 -2.291 5.970 1.00 57.00 70 PRO A N 1
ATOM 532 C CA . PRO A 1 70 ? 14.465 -1.773 7.215 1.00 57.00 70 PRO A CA 1
ATOM 533 C C . PRO A 1 70 ? 13.407 -1.916 8.313 1.00 57.00 70 PRO A C 1
ATOM 535 O O . PRO A 1 70 ? 12.208 -1.780 8.053 1.00 57.00 70 PRO A O 1
ATOM 538 N N . ALA A 1 71 ? 13.839 -2.223 9.539 1.00 55.09 71 ALA A N 1
ATOM 539 C CA . ALA A 1 71 ? 12.941 -2.172 10.684 1.00 55.09 71 ALA A CA 1
ATOM 540 C C . ALA A 1 71 ? 12.331 -0.767 10.723 1.00 55.09 71 ALA A C 1
ATOM 542 O O . ALA A 1 71 ? 13.074 0.210 10.838 1.00 55.09 71 ALA A O 1
ATOM 543 N N . LEU A 1 72 ? 11.007 -0.678 10.569 1.00 49.97 72 LEU A N 1
ATOM 544 C CA . LEU A 1 72 ? 10.276 0.569 10.759 1.00 49.97 72 LEU A CA 1
A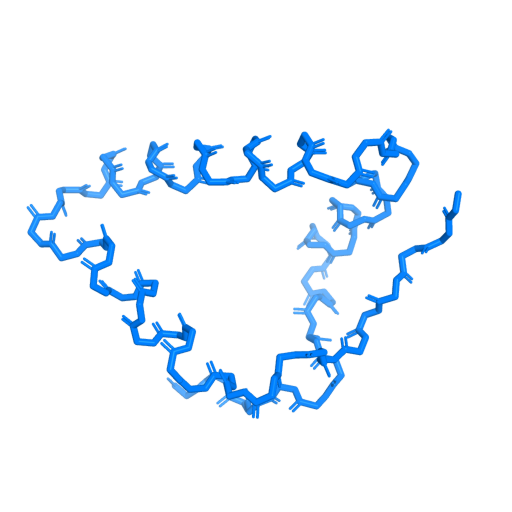TOM 545 C C . LEU A 1 72 ? 10.527 0.994 12.214 1.00 49.97 72 LEU A C 1
ATOM 547 O O . LEU A 1 72 ? 10.052 0.324 13.133 1.00 49.97 72 LEU A O 1
ATOM 551 N N . GLN A 1 73 ? 11.376 2.007 12.402 1.00 44.97 73 GLN A N 1
ATOM 552 C CA . GLN A 1 73 ? 11.665 2.628 13.699 1.00 44.97 73 GLN A CA 1
ATOM 553 C C . GLN A 1 73 ? 10.605 3.673 14.021 1.00 44.97 73 GLN A C 1
ATOM 555 O O . GLN A 1 73 ? 10.212 4.408 13.087 1.00 44.97 73 GLN A O 1
#

Organism: Burkholderia mallei (strain NCTC 10229) (NCBI:txid412022)